Protein AF-A0A956P8Y6-F1 (afdb_monomer)

Structure (mmCIF, N/CA/C/O backbone):
data_AF-A0A956P8Y6-F1
#
_entry.id   AF-A0A956P8Y6-F1
#
loop_
_atom_site.group_PDB
_atom_site.id
_atom_site.type_symbol
_atom_site.label_atom_id
_atom_site.label_alt_id
_atom_site.label_comp_id
_atom_site.label_asym_id
_atom_site.label_entity_id
_atom_site.label_seq_id
_atom_site.pdbx_PDB_ins_code
_atom_site.Cartn_x
_atom_site.Cartn_y
_atom_site.Cartn_z
_atom_site.occupancy
_atom_site.B_iso_or_equiv
_atom_site.auth_seq_id
_atom_site.auth_comp_id
_atom_site.auth_asym_id
_atom_site.auth_atom_id
_atom_site.pdbx_PDB_model_num
ATOM 1 N N . MET A 1 1 ? 4.633 29.411 35.650 1.00 46.84 1 MET A N 1
ATOM 2 C CA . MET A 1 1 ? 3.320 29.378 34.974 1.00 46.84 1 MET A CA 1
ATOM 3 C C . MET A 1 1 ? 2.932 27.915 34.841 1.00 46.84 1 MET A C 1
ATOM 5 O O . MET A 1 1 ? 3.708 27.203 34.216 1.00 46.84 1 MET A O 1
ATOM 9 N N . PRO A 1 2 ? 1.852 27.423 35.469 1.00 54.03 2 PRO A N 1
ATOM 10 C CA . PRO A 1 2 ? 1.404 26.064 35.208 1.00 54.03 2 PRO A CA 1
ATOM 11 C C . PRO A 1 2 ? 0.808 26.041 33.798 1.00 54.03 2 PRO A C 1
ATOM 13 O O . PRO A 1 2 ? -0.122 26.786 33.503 1.00 54.03 2 PRO A O 1
ATOM 16 N N . THR A 1 3 ? 1.390 25.246 32.908 1.00 55.06 3 THR A N 1
ATOM 17 C CA . THR A 1 3 ? 0.794 24.896 31.620 1.00 55.06 3 THR A CA 1
ATOM 18 C C . THR A 1 3 ? -0.505 24.155 31.912 1.00 55.06 3 THR A C 1
ATOM 20 O O . 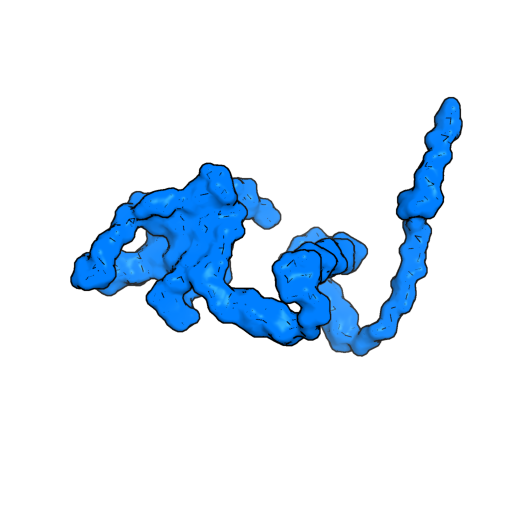THR A 1 3 ? -0.492 23.001 32.329 1.00 55.06 3 THR A O 1
ATOM 23 N N . THR A 1 4 ? -1.636 24.844 31.783 1.00 62.38 4 THR A N 1
ATOM 24 C CA . THR A 1 4 ? -2.949 24.204 31.795 1.00 62.38 4 THR A CA 1
ATOM 25 C C . THR A 1 4 ? -3.037 23.374 30.522 1.00 62.38 4 THR A C 1
ATOM 27 O O . THR A 1 4 ? -3.181 23.931 29.439 1.00 62.38 4 THR A O 1
ATOM 30 N N . THR A 1 5 ? -2.847 22.061 30.643 1.00 72.56 5 THR A N 1
ATOM 31 C CA . THR A 1 5 ? -3.073 21.111 29.550 1.00 72.56 5 THR A CA 1
ATOM 32 C C . THR A 1 5 ? -4.503 21.290 29.047 1.00 72.56 5 THR A C 1
ATOM 34 O O . THR A 1 5 ? -5.421 21.371 29.870 1.00 72.56 5 THR A O 1
ATOM 37 N N . ASP A 1 6 ? -4.686 21.413 27.730 1.00 84.25 6 ASP A N 1
ATOM 38 C CA . ASP A 1 6 ? -6.012 21.533 27.125 1.00 84.25 6 ASP A CA 1
ATOM 39 C C . ASP A 1 6 ? -6.873 20.353 27.617 1.00 84.25 6 ASP A C 1
ATOM 41 O O . ASP A 1 6 ? -6.402 19.212 27.592 1.00 84.25 6 ASP A O 1
ATOM 45 N N . PRO A 1 7 ? -8.109 20.568 28.102 1.00 82.00 7 PRO A N 1
ATOM 46 C CA . PRO A 1 7 ? -9.014 19.475 28.451 1.00 82.00 7 PRO A CA 1
ATOM 47 C C . PRO A 1 7 ? -9.176 18.418 27.345 1.00 82.00 7 PRO A C 1
ATOM 49 O O . PRO A 1 7 ? -9.475 17.265 27.648 1.00 82.0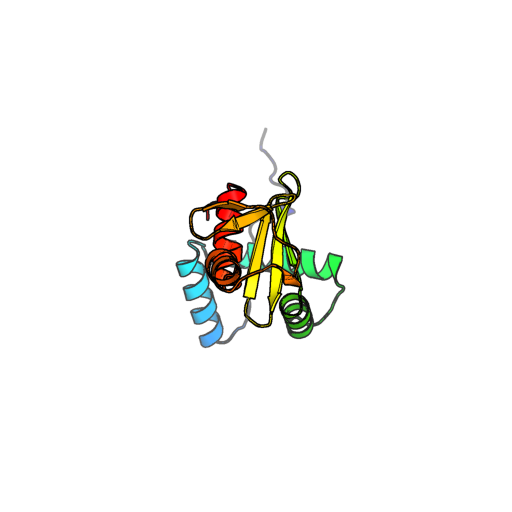0 7 PRO A O 1
ATOM 52 N N . LEU A 1 8 ? -8.961 18.787 26.078 1.00 83.94 8 LEU A N 1
ATOM 53 C CA . LEU A 1 8 ? -8.978 17.873 24.933 1.00 83.94 8 LEU A CA 1
ATOM 54 C C . LEU A 1 8 ? -7.717 17.003 24.806 1.00 83.94 8 LEU A C 1
ATOM 56 O O . LEU A 1 8 ? -7.776 15.959 24.160 1.00 83.94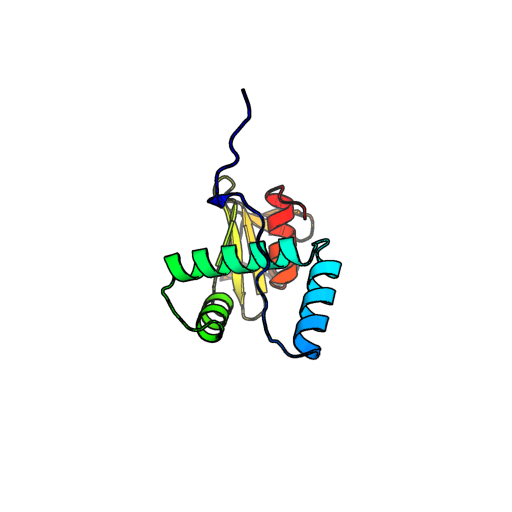 8 LEU A O 1
ATOM 60 N N . ASP A 1 9 ? -6.618 17.378 25.459 1.00 85.19 9 ASP A N 1
ATOM 61 C CA . ASP A 1 9 ? -5.379 16.593 25.531 1.00 85.19 9 ASP A CA 1
ATOM 62 C C . ASP A 1 9 ? -5.400 15.576 26.689 1.00 85.19 9 ASP A C 1
ATOM 64 O O . ASP A 1 9 ? -4.435 14.839 26.918 1.00 85.19 9 ASP A O 1
ATOM 68 N N . GLN A 1 10 ? -6.497 15.514 27.451 1.00 88.25 10 GLN A N 1
ATOM 69 C CA . GLN A 1 10 ? -6.647 14.541 28.523 1.00 88.25 10 GLN A CA 1
ATOM 70 C C . GLN A 1 10 ? -6.803 13.122 27.957 1.00 88.25 10 GLN A C 1
ATOM 72 O O . GLN A 1 10 ? -7.732 12.818 27.209 1.00 88.25 10 GLN A O 1
ATOM 77 N N . LEU A 1 11 ? -5.938 12.205 28.399 1.00 82.12 11 LEU A N 1
ATOM 78 C CA . LEU A 1 11 ? -6.082 10.781 28.104 1.00 82.12 11 LEU A CA 1
ATOM 79 C C . LEU A 1 11 ? -7.337 10.214 28.782 1.00 82.12 11 LEU A C 1
ATOM 81 O O . LEU A 1 11 ? -7.474 10.257 30.007 1.00 82.12 11 LEU A O 1
ATOM 85 N N . VAL A 1 12 ? -8.227 9.634 27.979 1.00 87.38 12 VAL A N 1
ATOM 86 C CA . VAL A 1 12 ? -9.455 8.972 28.435 1.00 87.38 12 VAL A CA 1
ATOM 87 C C . VAL A 1 12 ? -9.533 7.548 27.893 1.00 87.38 12 VAL A C 1
ATOM 89 O O . VAL A 1 12 ? -9.074 7.255 26.790 1.00 87.38 12 VAL A O 1
ATOM 92 N N . ASN A 1 13 ? -10.142 6.650 28.666 1.00 85.88 13 ASN A N 1
ATOM 93 C CA . ASN A 1 13 ? -10.353 5.267 28.249 1.00 85.88 13 ASN A CA 1
ATOM 94 C C . ASN A 1 13 ? -11.676 5.125 27.491 1.00 85.88 13 ASN A C 1
ATOM 96 O O . ASN A 1 13 ? -12.727 5.536 27.984 1.00 85.88 13 ASN A O 1
ATOM 100 N N . VAL A 1 14 ? -11.634 4.454 26.340 1.00 84.44 14 VAL A N 1
ATOM 101 C CA . VAL A 1 14 ? -12.824 4.054 25.579 1.00 84.44 14 VAL A CA 1
ATOM 102 C C . VAL A 1 14 ? -12.933 2.531 25.597 1.00 84.44 14 VAL A C 1
ATOM 104 O O . VAL A 1 14 ? -11.973 1.828 25.287 1.00 84.44 14 VAL A O 1
ATOM 107 N N . ASN A 1 15 ? -14.103 2.009 25.971 1.00 86.81 15 ASN A N 1
ATOM 108 C CA . ASN A 1 15 ? -14.344 0.569 26.071 1.00 86.81 15 ASN A CA 1
ATOM 109 C C . ASN A 1 15 ? -15.106 0.058 24.844 1.00 86.81 15 ASN A C 1
ATOM 111 O O . ASN A 1 15 ? -16.234 0.480 24.591 1.00 86.81 15 ASN A O 1
ATOM 115 N N . PHE A 1 16 ? -14.524 -0.906 24.132 1.00 86.50 16 PHE A N 1
ATOM 116 C CA . PHE A 1 16 ? -15.145 -1.567 22.983 1.00 86.50 16 PHE A CA 1
ATOM 117 C C . PHE A 1 16 ? -15.447 -3.033 23.286 1.00 86.50 16 PHE A C 1
ATOM 119 O O . PHE A 1 16 ? -14.714 -3.698 24.019 1.00 86.50 16 PHE A O 1
ATOM 126 N N . LYS A 1 17 ? -16.514 -3.557 22.678 1.00 92.44 17 LYS A N 1
ATOM 127 C CA . LYS A 1 17 ? -16.789 -4.996 22.632 1.00 92.44 17 LYS A CA 1
ATOM 128 C C . LYS A 1 17 ? -16.375 -5.530 21.267 1.00 92.44 17 LYS A C 1
ATOM 130 O O . LYS A 1 17 ? -16.738 -4.959 20.247 1.00 92.44 17 LYS A O 1
ATOM 135 N N . MET A 1 18 ? -15.641 -6.630 21.264 1.00 93.38 18 MET A N 1
ATOM 136 C CA . MET A 1 18 ? -15.242 -7.364 20.064 1.00 93.38 18 MET A CA 1
ATOM 137 C C . MET A 1 18 ? -15.098 -8.839 20.417 1.00 93.38 18 MET A C 1
ATOM 139 O O . MET A 1 18 ? -15.061 -9.196 21.600 1.00 93.38 18 MET A O 1
ATOM 143 N N . THR A 1 19 ? -15.017 -9.704 19.411 1.00 96.56 19 THR A N 1
ATOM 144 C CA . THR A 1 19 ? -14.760 -11.117 19.679 1.00 96.56 19 THR A CA 1
ATOM 145 C C . THR A 1 19 ? -13.314 -11.319 20.138 1.00 96.56 19 THR A C 1
ATOM 147 O O . THR A 1 19 ? -12.409 -10.552 19.800 1.00 96.56 19 THR A O 1
ATOM 150 N N . GLU A 1 20 ? -13.064 -12.394 20.887 1.00 96.75 20 GLU A N 1
ATOM 151 C CA . GLU A 1 20 ? -11.695 -12.768 21.266 1.00 96.75 20 GLU A CA 1
ATOM 152 C C . GLU A 1 20 ? -10.827 -13.083 20.036 1.00 96.75 20 GLU A C 1
ATOM 154 O O . GLU A 1 20 ? -9.614 -12.864 20.058 1.00 96.75 20 GLU A O 1
ATOM 159 N N . ARG A 1 21 ? -11.449 -13.553 18.946 1.00 97.06 21 ARG A N 1
ATOM 160 C CA . ARG A 1 21 ? -10.775 -13.785 17.666 1.00 97.06 21 ARG A CA 1
ATOM 161 C C . ARG A 1 21 ? -10.259 -12.471 17.082 1.00 97.06 21 ARG A C 1
ATOM 163 O O . ARG A 1 21 ? -9.071 -12.391 16.779 1.00 97.06 21 ARG A O 1
ATOM 170 N N . ASP A 1 22 ? -11.107 -11.450 17.001 1.00 94.88 22 ASP A N 1
ATOM 171 C CA . ASP A 1 22 ? -10.736 -10.145 16.436 1.00 94.88 22 ASP A CA 1
ATOM 172 C C . ASP A 1 22 ? -9.663 -9.466 17.284 1.00 94.88 22 ASP A C 1
ATOM 174 O O . ASP A 1 22 ? -8.667 -8.969 16.759 1.00 94.88 22 ASP A O 1
ATOM 178 N N . ARG A 1 23 ? -9.797 -9.537 18.615 1.00 94.94 23 ARG A N 1
ATOM 179 C CA . ARG A 1 23 ? -8.792 -9.006 19.542 1.00 94.94 23 ARG A CA 1
ATOM 180 C C . ARG A 1 23 ? -7.418 -9.639 19.316 1.00 94.94 23 ARG A C 1
ATOM 182 O O . ARG A 1 23 ? -6.407 -8.939 19.339 1.00 94.94 23 ARG A O 1
ATOM 189 N N . ARG A 1 24 ? -7.355 -10.963 19.128 1.00 96.56 24 ARG A N 1
ATOM 190 C CA . ARG A 1 24 ? -6.092 -11.671 18.857 1.00 96.56 24 ARG A CA 1
ATOM 191 C C . ARG A 1 24 ? -5.530 -11.318 17.487 1.00 96.56 24 ARG A C 1
ATOM 193 O O . ARG A 1 24 ? -4.335 -11.055 17.402 1.00 96.56 24 ARG A O 1
ATOM 200 N N . ALA A 1 25 ? -6.372 -11.278 16.457 1.00 96.00 25 ALA A N 1
ATOM 201 C CA . ALA A 1 25 ? -5.958 -10.897 15.111 1.00 96.00 25 ALA A CA 1
ATOM 202 C C . ALA A 1 25 ? -5.347 -9.486 15.099 1.00 96.00 25 ALA A C 1
ATOM 204 O O . ALA A 1 25 ? -4.237 -9.303 14.606 1.00 96.00 25 ALA A O 1
ATOM 205 N N . PHE A 1 26 ? -6.009 -8.521 15.743 1.00 94.56 26 PHE A N 1
ATOM 206 C CA . PHE A 1 26 ? -5.511 -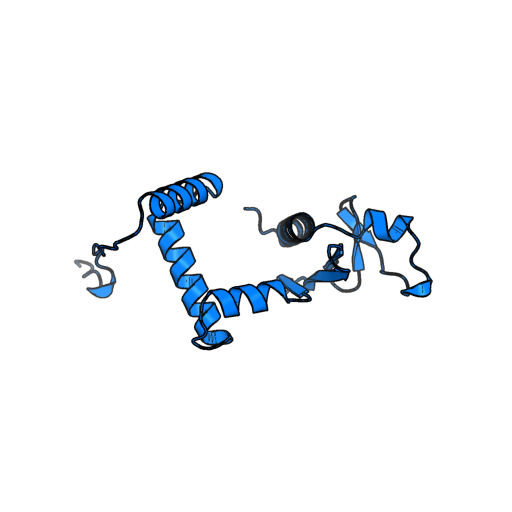7.152 15.863 1.00 94.56 26 PHE A CA 1
ATOM 207 C C . PHE A 1 26 ? -4.175 -7.074 16.615 1.00 94.56 26 PHE A C 1
ATOM 209 O O . PHE A 1 26 ? -3.254 -6.388 16.177 1.00 94.56 26 PHE A O 1
ATOM 216 N N . LYS A 1 27 ? -4.030 -7.826 17.715 1.00 95.38 27 LYS A N 1
ATOM 217 C CA . LYS A 1 27 ? -2.768 -7.908 18.469 1.00 95.38 27 LYS A CA 1
ATOM 218 C C . LYS A 1 27 ? -1.613 -8.434 17.624 1.00 95.38 27 LYS A C 1
ATOM 220 O O . LYS A 1 27 ? -0.547 -7.827 17.627 1.00 95.38 27 LYS A O 1
ATOM 225 N N . VAL A 1 28 ? -1.829 -9.545 16.918 1.00 97.25 28 VAL A N 1
ATOM 226 C CA . VAL A 1 28 ? -0.813 -10.146 16.041 1.00 97.25 28 VAL A CA 1
ATOM 227 C C . VAL A 1 28 ? -0.400 -9.158 14.956 1.00 97.25 28 VAL A C 1
ATOM 229 O O . VAL A 1 28 ? 0.794 -8.952 14.758 1.00 97.25 28 VAL A O 1
ATOM 232 N N . TRP A 1 29 ? -1.371 -8.499 14.318 1.00 94.75 29 TRP A N 1
ATOM 233 C CA . TRP A 1 29 ? -1.102 -7.489 13.299 1.00 94.75 29 TRP A CA 1
ATOM 234 C C . TRP A 1 29 ? -0.264 -6.326 13.849 1.00 94.75 29 TRP A C 1
ATOM 236 O O . TRP A 1 29 ? 0.748 -5.980 13.249 1.00 94.75 29 TRP A O 1
ATOM 246 N N . CYS A 1 30 ? -0.603 -5.777 15.021 1.00 95.56 30 CYS A N 1
ATOM 247 C CA . CYS A 1 30 ? 0.194 -4.708 15.635 1.00 95.56 30 CYS A CA 1
ATOM 248 C C . CYS A 1 30 ? 1.642 -5.160 15.886 1.00 95.56 30 CYS A C 1
ATOM 250 O O . CYS A 1 30 ? 2.575 -4.455 15.520 1.00 95.56 30 CYS A O 1
ATOM 252 N N . THR A 1 31 ? 1.845 -6.370 16.427 1.00 95.50 31 THR A N 1
ATOM 253 C CA . THR A 1 31 ? 3.191 -6.923 16.660 1.00 95.50 31 THR A CA 1
ATOM 254 C C . THR A 1 31 ? 3.988 -7.088 15.367 1.00 95.50 31 THR A C 1
ATOM 256 O O . THR A 1 31 ? 5.163 -6.740 15.334 1.00 95.50 31 THR A O 1
ATOM 259 N N . GLN A 1 32 ? 3.361 -7.588 14.300 1.00 92.69 32 GLN A N 1
ATOM 260 C CA . GLN A 1 32 ? 4.015 -7.769 12.998 1.00 92.69 32 GLN A CA 1
ATOM 261 C C . GLN A 1 32 ? 4.458 -6.448 12.359 1.00 92.69 32 GLN A C 1
ATOM 263 O O . GLN A 1 32 ? 5.402 -6.454 11.578 1.00 92.69 32 GLN A O 1
ATOM 268 N N . ASN A 1 33 ? 3.799 -5.340 12.706 1.00 87.50 33 ASN A N 1
ATOM 269 C CA . ASN A 1 33 ? 4.092 -4.005 12.186 1.00 87.50 33 AS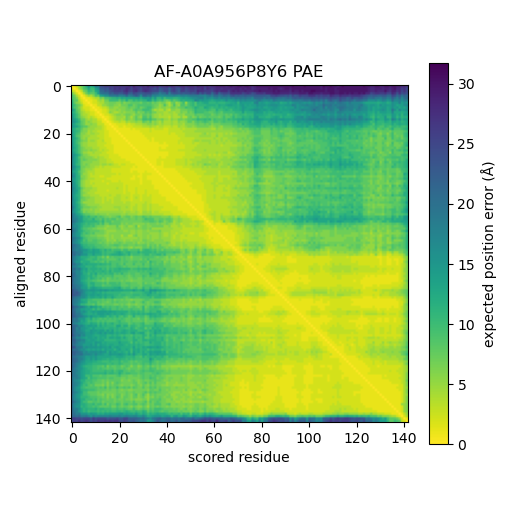N A CA 1
ATOM 270 C C . ASN A 1 33 ? 4.855 -3.123 13.195 1.00 87.50 33 ASN A C 1
ATOM 272 O O . ASN A 1 33 ? 4.970 -1.923 12.981 1.00 87.50 33 ASN A O 1
ATOM 276 N N . GLY A 1 34 ? 5.344 -3.680 14.313 1.00 92.62 34 GLY A N 1
ATOM 277 C CA . GLY A 1 34 ? 6.094 -2.916 15.320 1.00 92.62 34 GLY A CA 1
ATOM 278 C C . GLY A 1 34 ? 5.270 -1.867 16.082 1.00 92.62 34 GLY A C 1
ATOM 279 O O . GLY A 1 34 ? 5.846 -0.958 16.669 1.00 92.62 34 GLY A O 1
ATOM 280 N N . LEU A 1 35 ? 3.939 -1.987 16.090 1.00 94.00 35 LEU A N 1
ATOM 281 C CA . LEU A 1 35 ? 3.017 -1.024 16.694 1.00 94.00 35 LEU A CA 1
ATOM 282 C C . LEU A 1 35 ? 2.535 -1.483 18.075 1.00 94.00 35 LEU A C 1
ATOM 284 O O . LEU A 1 35 ? 2.272 -2.667 18.317 1.00 94.00 35 LEU A O 1
ATOM 288 N N . THR A 1 36 ? 2.292 -0.527 18.967 1.00 95.38 36 THR A N 1
ATOM 289 C CA . THR A 1 36 ? 1.415 -0.738 20.123 1.00 95.38 36 THR A CA 1
ATOM 290 C C . THR A 1 36 ? -0.054 -0.811 19.687 1.00 95.38 36 THR A 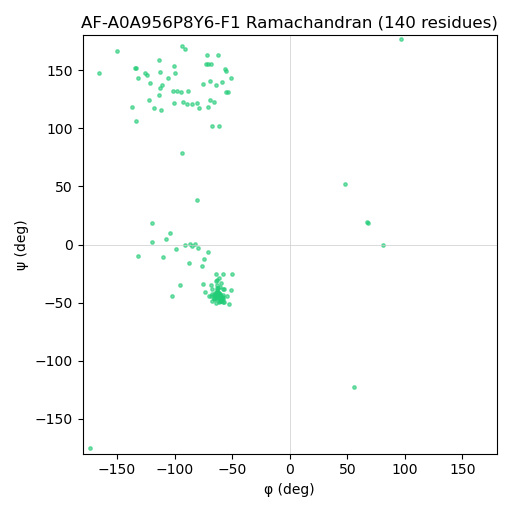C 1
ATOM 292 O O . THR A 1 36 ? -0.439 -0.375 18.602 1.00 95.38 36 THR A O 1
ATOM 295 N N . LEU A 1 37 ? -0.925 -1.334 20.559 1.00 92.50 37 LEU A N 1
ATOM 296 C CA . LEU A 1 37 ? -2.368 -1.399 20.275 1.00 92.50 37 LEU A CA 1
ATOM 297 C C . LEU A 1 37 ? -2.998 -0.012 20.122 1.00 92.50 37 LEU A C 1
ATOM 299 O O . LEU A 1 37 ? -3.913 0.156 19.320 1.00 92.50 37 LEU A O 1
ATOM 303 N N . THR A 1 38 ? -2.513 0.966 20.887 1.00 91.62 38 THR A N 1
ATOM 304 C CA . THR A 1 38 ? -2.991 2.350 20.828 1.00 91.62 38 THR A CA 1
ATOM 305 C C . THR A 1 38 ? -2.574 3.017 19.523 1.00 91.62 38 THR A C 1
ATOM 307 O O . THR A 1 38 ? -3.410 3.639 18.875 1.00 91.62 38 THR A O 1
ATOM 310 N N . GLU A 1 39 ? -1.321 2.845 19.094 1.00 93.56 39 GLU A N 1
ATOM 311 C CA . GLU A 1 39 ? -0.850 3.356 17.800 1.00 93.56 39 GLU A CA 1
ATOM 312 C C . GLU A 1 39 ? -1.623 2.720 16.647 1.00 93.56 39 GLU A C 1
ATOM 314 O O . GLU A 1 39 ? -2.185 3.441 15.828 1.00 93.56 39 GLU A O 1
ATOM 319 N N . GLY A 1 40 ? -1.758 1.388 16.634 1.00 93.44 40 GLY A N 1
ATOM 320 C CA . GLY A 1 40 ? -2.544 0.692 15.614 1.00 93.44 40 GLY A CA 1
ATOM 321 C C . GLY A 1 40 ? -3.995 1.177 15.554 1.00 93.44 40 GLY A C 1
ATOM 322 O O . GLY A 1 40 ? -4.554 1.344 14.470 1.00 93.44 40 GLY A O 1
ATOM 323 N N . PHE A 1 41 ? -4.601 1.466 16.710 1.00 92.31 41 PHE A N 1
ATOM 324 C CA . PHE A 1 41 ? -5.953 2.011 16.776 1.00 92.31 41 PHE A CA 1
ATOM 325 C C . PHE A 1 41 ? -6.027 3.439 16.217 1.00 92.31 41 PHE A C 1
ATOM 327 O O . PHE A 1 41 ? -6.884 3.721 15.380 1.00 92.31 41 PHE A O 1
ATOM 334 N N . HIS A 1 42 ? -5.124 4.331 16.631 1.00 91.50 42 HIS A N 1
ATOM 335 C CA . HIS A 1 42 ? -5.077 5.705 16.126 1.00 91.50 42 HIS A CA 1
ATOM 336 C C . HIS A 1 42 ? -4.830 5.755 14.616 1.00 91.50 42 HIS A C 1
ATOM 338 O O . HIS A 1 42 ? -5.555 6.461 13.914 1.00 91.50 42 HIS A O 1
ATOM 344 N N . SER A 1 43 ? -3.886 4.961 14.105 1.00 90.62 43 SER A N 1
ATOM 345 C CA . SER A 1 43 ? -3.625 4.841 12.668 1.00 90.62 43 SER A CA 1
ATOM 346 C C . SER A 1 43 ? -4.853 4.337 11.909 1.00 90.62 43 SER A C 1
ATOM 348 O O . SER A 1 43 ? -5.202 4.891 10.868 1.00 90.62 43 SER A O 1
ATOM 350 N N . GLY A 1 44 ? -5.567 3.343 12.451 1.00 90.38 44 GLY A N 1
ATOM 351 C CA . GLY A 1 44 ? -6.810 2.844 11.860 1.00 90.38 44 GLY A CA 1
ATOM 352 C C . GLY A 1 44 ? -7.915 3.904 11.795 1.00 90.38 44 GLY A C 1
ATOM 353 O O . GLY A 1 44 ? -8.557 4.068 10.757 1.00 90.38 44 GLY A O 1
ATOM 354 N N . ILE A 1 45 ? -8.123 4.667 12.873 1.00 90.75 45 ILE A N 1
ATOM 355 C CA . ILE A 1 45 ? -9.120 5.749 12.902 1.00 90.75 45 ILE A CA 1
ATOM 356 C C . ILE A 1 45 ? -8.746 6.883 11.944 1.00 90.75 45 ILE A C 1
ATOM 358 O O . ILE A 1 45 ? -9.622 7.377 11.231 1.00 90.75 45 ILE A O 1
ATOM 362 N N . ALA A 1 46 ? -7.476 7.291 11.906 1.00 90.75 46 ALA A N 1
ATOM 363 C CA . ALA A 1 46 ? -6.998 8.319 10.985 1.00 90.75 46 ALA A CA 1
ATOM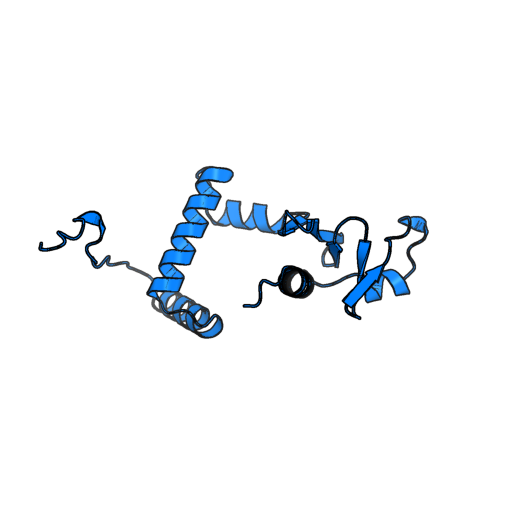 364 C C . ALA A 1 46 ? -7.270 7.918 9.526 1.00 90.75 46 ALA A C 1
ATOM 366 O O . ALA A 1 46 ? -7.923 8.667 8.798 1.00 90.75 46 ALA A O 1
ATOM 367 N N . LEU A 1 47 ? -6.900 6.688 9.151 1.00 88.25 47 LEU A N 1
ATOM 368 C CA . LEU A 1 47 ? -7.156 6.136 7.821 1.00 88.25 47 LEU A CA 1
ATOM 369 C C . LEU A 1 47 ? -8.652 6.140 7.472 1.00 88.25 47 LEU A C 1
ATOM 371 O O . LEU A 1 47 ? -9.044 6.624 6.411 1.00 88.25 47 LEU A O 1
ATOM 375 N N . LEU A 1 48 ? -9.508 5.635 8.367 1.00 86.62 48 LEU A N 1
ATOM 376 C CA . LEU A 1 48 ? -10.954 5.588 8.132 1.00 86.62 48 LEU A CA 1
ATOM 377 C C . LEU A 1 48 ? -11.565 6.985 7.968 1.00 86.62 48 LEU A C 1
ATOM 379 O O . LEU A 1 48 ? -12.466 7.166 7.147 1.00 86.62 48 LEU A O 1
ATOM 383 N N . ARG A 1 49 ? -11.090 7.977 8.731 1.00 89.06 49 ARG A N 1
ATOM 384 C CA . ARG A 1 49 ? -11.549 9.368 8.612 1.00 89.06 49 ARG A CA 1
ATOM 385 C C . ARG A 1 49 ? -11.170 9.971 7.266 1.00 89.06 49 ARG A C 1
ATOM 387 O O . ARG A 1 49 ? -12.026 10.578 6.627 1.00 89.06 49 ARG A O 1
ATOM 394 N N . GLU A 1 50 ? -9.926 9.796 6.835 1.00 89.50 50 GLU A N 1
ATOM 395 C CA . GLU A 1 50 ? -9.449 10.323 5.554 1.00 89.50 50 GLU A CA 1
ATOM 396 C C . GLU A 1 50 ? -10.152 9.668 4.365 1.00 89.50 50 GLU A C 1
ATOM 398 O O . GLU A 1 50 ? -10.634 10.369 3.471 1.00 89.50 50 GLU A O 1
ATOM 403 N N . LEU A 1 51 ? -10.293 8.337 4.383 1.00 87.19 51 LEU A N 1
ATOM 404 C CA . LEU A 1 51 ? -11.026 7.608 3.349 1.00 87.19 51 LEU A CA 1
ATOM 405 C C . LEU A 1 51 ? -12.473 8.091 3.258 1.00 87.19 51 LEU A C 1
ATOM 407 O O . LEU A 1 51 ? -12.936 8.413 2.167 1.00 87.19 51 LEU A O 1
ATOM 411 N N . ARG A 1 52 ? -13.168 8.230 4.393 1.00 87.19 52 ARG A N 1
ATOM 412 C CA . ARG A 1 52 ? -14.549 8.737 4.414 1.00 87.19 52 ARG A CA 1
ATOM 413 C C . ARG A 1 52 ? -14.668 10.170 3.916 1.00 87.19 52 ARG A C 1
ATOM 415 O O . ARG A 1 52 ? -15.616 10.488 3.206 1.00 87.19 52 ARG A O 1
ATOM 422 N N . ALA A 1 53 ? -13.718 11.036 4.265 1.00 89.81 53 ALA A N 1
ATOM 423 C CA . ALA A 1 53 ? -13.710 12.414 3.785 1.00 89.81 53 ALA A CA 1
ATOM 424 C C . ALA A 1 53 ? -13.545 12.495 2.259 1.00 89.81 53 ALA A C 1
ATOM 426 O O . ALA A 1 53 ? -14.047 13.430 1.638 1.00 89.81 53 ALA A O 1
ATOM 427 N N . ARG A 1 54 ? -12.846 11.527 1.654 1.00 87.12 54 ARG A N 1
ATOM 428 C CA . ARG A 1 54 ? -12.523 11.536 0.224 1.00 87.12 54 ARG A CA 1
ATOM 429 C C . ARG A 1 54 ? -13.494 10.741 -0.645 1.00 87.12 54 ARG A C 1
ATOM 431 O O . ARG A 1 54 ? -13.725 11.133 -1.783 1.00 87.12 54 ARG A O 1
ATOM 438 N N . LEU A 1 55 ? -14.026 9.640 -0.123 1.00 85.44 55 LEU A N 1
ATOM 439 C CA . LEU A 1 55 ? -14.851 8.677 -0.859 1.00 85.44 55 LEU A CA 1
ATOM 440 C C . LEU A 1 55 ? -16.323 8.688 -0.425 1.00 85.44 55 LEU A C 1
ATOM 442 O O . LEU A 1 55 ? -17.156 8.108 -1.109 1.00 85.44 55 LEU A O 1
ATOM 446 N N . GLY A 1 56 ? -16.653 9.367 0.676 1.00 86.50 56 GLY A N 1
ATOM 447 C CA . GLY A 1 56 ? -17.997 9.390 1.248 1.00 86.50 56 GLY A CA 1
ATOM 448 C C . GLY A 1 56 ? -18.189 8.377 2.386 1.00 86.50 56 GLY A C 1
ATOM 449 O O . GLY A 1 56 ? -17.277 7.623 2.734 1.00 86.50 56 GLY A O 1
ATOM 450 N N . PRO A 1 57 ? -19.370 8.370 3.029 1.00 87.19 57 PRO A N 1
ATOM 451 C CA . PRO A 1 57 ? -19.656 7.566 4.218 1.00 87.19 57 PRO A CA 1
ATOM 452 C C . PRO A 1 57 ? -19.989 6.096 3.895 1.00 87.19 57 PRO A C 1
ATOM 454 O O . PRO A 1 57 ? -20.853 5.510 4.547 1.00 87.19 57 PRO A O 1
ATOM 457 N N . GLU A 1 58 ? -19.310 5.504 2.913 1.00 87.50 58 GLU A N 1
ATOM 458 C CA . GLU A 1 58 ? -19.582 4.141 2.458 1.00 87.50 58 GLU A CA 1
ATOM 459 C C . GLU A 1 58 ? -19.215 3.075 3.514 1.00 87.50 58 GLU A C 1
ATOM 461 O O . GLU A 1 58 ? -18.359 3.303 4.389 1.00 87.50 58 GLU A O 1
ATOM 466 N N . PRO A 1 59 ? -19.859 1.894 3.457 1.00 87.12 59 PRO A N 1
ATOM 467 C CA . PRO A 1 59 ? -19.449 0.714 4.207 1.00 87.12 59 PRO A CA 1
ATOM 468 C C . PRO A 1 59 ? -17.986 0.324 3.943 1.00 87.12 59 PRO A C 1
ATOM 470 O O . PRO A 1 59 ? -17.436 0.555 2.866 1.00 87.12 59 PRO A O 1
ATOM 473 N N . ALA A 1 60 ? -17.330 -0.270 4.944 1.00 83.19 60 ALA A N 1
ATOM 474 C CA . ALA A 1 60 ? -15.905 -0.594 4.854 1.00 83.19 60 ALA A CA 1
ATOM 475 C C . ALA A 1 60 ? -15.595 -1.616 3.747 1.00 83.19 60 ALA A C 1
ATOM 477 O O . ALA A 1 60 ? -14.576 -1.489 3.082 1.00 83.19 60 ALA A O 1
ATOM 478 N N . ASP A 1 61 ? -16.465 -2.598 3.531 1.00 86.06 61 ASP A N 1
ATOM 479 C CA . ASP A 1 61 ? -16.373 -3.583 2.451 1.00 86.06 61 ASP A CA 1
ATOM 480 C C . ASP A 1 61 ? -16.417 -2.930 1.064 1.00 86.06 61 ASP A C 1
ATOM 482 O O . ASP A 1 61 ? -15.566 -3.237 0.233 1.00 86.06 61 ASP A O 1
ATOM 486 N N . VAL A 1 62 ? -17.307 -1.957 0.854 1.00 87.00 62 VAL A N 1
ATOM 487 C CA . VAL A 1 62 ? -17.375 -1.178 -0.396 1.00 87.00 62 VAL A CA 1
ATOM 488 C C . VAL A 1 62 ? -16.091 -0.373 -0.616 1.00 87.00 62 VAL A C 1
ATOM 490 O O . VAL A 1 62 ? -15.531 -0.365 -1.712 1.00 87.00 62 VAL A O 1
ATOM 493 N N . LEU A 1 63 ? -15.576 0.280 0.432 1.00 84.50 63 LEU A N 1
ATOM 494 C CA . LEU A 1 63 ? -14.309 1.018 0.350 1.00 84.50 63 LEU A CA 1
ATOM 495 C C . LEU A 1 63 ? -13.130 0.089 0.031 1.00 84.50 63 LEU A C 1
ATOM 497 O O . LEU A 1 63 ? -12.260 0.447 -0.762 1.00 84.50 63 LEU A O 1
ATOM 501 N N . LEU A 1 64 ? -13.098 -1.100 0.632 1.00 83.75 64 LEU A N 1
ATOM 502 C CA . LEU A 1 64 ? -12.065 -2.101 0.375 1.00 83.75 64 LEU A CA 1
ATOM 503 C C . LEU A 1 64 ? -12.153 -2.656 -1.051 1.00 83.75 64 LEU A C 1
ATOM 505 O O . LEU A 1 64 ? -11.113 -2.846 -1.678 1.00 83.75 64 LEU A O 1
ATOM 509 N N . GLU A 1 65 ? -13.358 -2.862 -1.585 1.00 87.12 65 GLU A N 1
ATOM 510 C CA . GLU A 1 65 ? -13.562 -3.264 -2.980 1.00 87.12 65 GLU A CA 1
ATOM 511 C C . GLU A 1 65 ? -13.067 -2.184 -3.949 1.00 87.12 65 GLU A C 1
ATOM 513 O O . GLU A 1 65 ? -12.302 -2.487 -4.864 1.00 87.12 65 GLU A O 1
ATOM 518 N N . LEU A 1 66 ? -13.404 -0.914 -3.700 1.00 83.62 66 LEU A N 1
ATOM 519 C CA . LEU A 1 66 ? -12.919 0.217 -4.494 1.00 83.62 66 LEU A CA 1
ATOM 520 C C . LEU A 1 66 ? -11.383 0.292 -4.494 1.00 83.62 66 LEU A C 1
ATOM 522 O O . LEU A 1 66 ? -10.767 0.471 -5.544 1.00 83.62 66 LEU A O 1
ATOM 526 N N . ILE A 1 67 ? -10.757 0.141 -3.322 1.00 82.00 67 ILE A N 1
ATOM 527 C CA . ILE A 1 67 ? -9.294 0.113 -3.194 1.00 82.00 67 ILE A CA 1
ATOM 528 C C . ILE A 1 67 ? -8.713 -1.088 -3.955 1.00 82.00 67 ILE A C 1
ATOM 530 O O . ILE A 1 67 ? -7.705 -0.946 -4.646 1.00 82.00 67 ILE A O 1
ATOM 534 N N . GLY A 1 68 ? -9.354 -2.256 -3.875 1.00 82.50 68 GLY A N 1
ATOM 535 C CA . GLY A 1 68 ? -8.955 -3.456 -4.615 1.00 82.50 68 GLY A CA 1
ATOM 536 C C . GLY A 1 68 ? -9.074 -3.305 -6.136 1.00 82.50 68 GLY A C 1
ATOM 537 O O . GLY A 1 68 ? -8.260 -3.861 -6.880 1.00 82.50 68 GLY A O 1
ATOM 538 N N . ALA A 1 69 ? -10.041 -2.508 -6.593 1.00 85.31 69 ALA A N 1
ATOM 539 C CA . ALA A 1 69 ? -10.271 -2.177 -7.995 1.00 85.31 69 ALA A CA 1
ATOM 540 C C . ALA A 1 69 ? -9.333 -1.083 -8.533 1.00 85.31 69 ALA A C 1
ATOM 542 O O . ALA A 1 69 ? -9.389 -0.770 -9.720 1.00 85.31 69 ALA A O 1
ATOM 543 N N . ALA A 1 70 ? -8.463 -0.499 -7.703 1.00 86.56 70 ALA A N 1
ATOM 544 C CA . ALA A 1 70 ? -7.544 0.534 -8.157 1.00 86.56 70 ALA A CA 1
ATOM 545 C C . ALA A 1 70 ? -6.628 0.021 -9.285 1.00 86.56 70 ALA A C 1
ATOM 547 O O . ALA A 1 70 ? -6.109 -1.098 -9.232 1.00 86.56 70 ALA A O 1
ATOM 548 N N . ASP A 1 71 ? -6.388 0.874 -10.283 1.00 92.00 71 ASP A N 1
ATOM 549 C CA . ASP A 1 71 ? -5.422 0.638 -11.366 1.00 92.00 71 ASP A CA 1
ATOM 550 C C . ASP A 1 71 ? -4.079 1.335 -11.122 1.00 92.00 71 ASP A C 1
ATOM 552 O O . ASP A 1 71 ? -3.128 1.173 -11.892 1.00 92.00 71 ASP A O 1
ATOM 556 N N . GLY A 1 72 ? -3.971 2.106 -10.039 1.00 93.69 72 GLY A N 1
ATOM 557 C CA . GLY A 1 72 ? -2.742 2.795 -9.694 1.00 93.69 72 GLY A CA 1
ATOM 558 C C . GLY A 1 72 ? -2.708 3.340 -8.272 1.00 93.69 72 GLY A C 1
ATOM 559 O O . GLY A 1 72 ? -3.721 3.782 -7.736 1.00 93.69 72 GLY A O 1
ATOM 560 N N . PHE A 1 73 ? -1.509 3.363 -7.696 1.00 93.75 73 PHE A N 1
ATOM 561 C CA . PHE A 1 73 ? -1.203 3.958 -6.400 1.00 93.75 73 PHE A CA 1
ATOM 562 C C . PHE A 1 73 ? -0.118 5.017 -6.580 1.00 93.75 73 PHE A C 1
ATOM 564 O O . PHE A 1 73 ? 0.955 4.719 -7.103 1.00 93.75 73 PHE A O 1
ATOM 571 N N . LEU A 1 74 ? -0.390 6.249 -6.150 1.00 94.44 74 LEU A N 1
ATOM 572 C CA . LEU A 1 74 ? 0.622 7.300 -6.055 1.00 94.44 74 LEU A CA 1
ATOM 573 C C . LEU A 1 74 ? 1.344 7.155 -4.716 1.00 94.44 74 LEU A C 1
ATOM 575 O O . LEU A 1 74 ? 0.700 7.219 -3.673 1.00 94.44 74 LEU A O 1
ATOM 579 N N . ILE A 1 75 ? 2.657 6.956 -4.762 1.00 95.56 75 ILE A N 1
ATOM 580 C CA . ILE A 1 75 ? 3.484 6.716 -3.574 1.00 95.56 75 ILE A CA 1
ATOM 581 C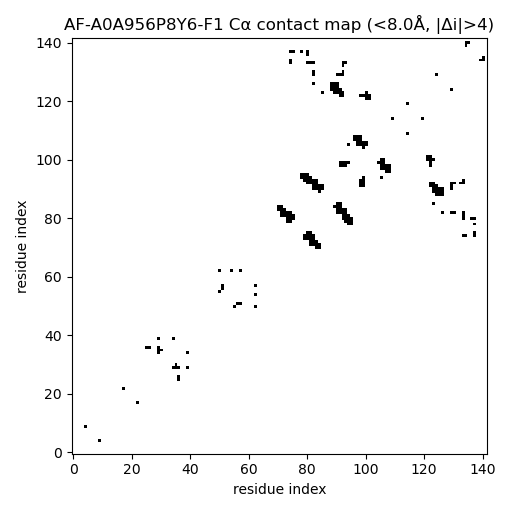 C . ILE A 1 75 ? 4.242 7.980 -3.183 1.00 95.56 75 ILE A C 1
ATOM 583 O O . ILE A 1 75 ? 4.251 8.355 -2.017 1.00 95.56 75 ILE A O 1
ATOM 587 N N . ASP A 1 76 ? 4.818 8.667 -4.168 1.00 95.44 76 ASP A N 1
ATOM 588 C CA . ASP A 1 76 ? 5.521 9.932 -3.977 1.00 95.44 76 ASP A CA 1
ATOM 589 C C . ASP A 1 76 ? 5.113 10.887 -5.097 1.00 95.44 76 ASP A C 1
ATOM 591 O O . ASP A 1 76 ? 5.306 10.604 -6.282 1.00 95.44 76 ASP A O 1
ATOM 595 N N . LYS A 1 77 ? 4.505 12.013 -4.719 1.00 93.69 77 LYS A N 1
ATOM 596 C CA . LYS A 1 77 ? 4.054 13.029 -5.671 1.00 93.69 77 LYS A CA 1
ATOM 597 C C . LYS A 1 77 ? 5.209 13.865 -6.220 1.00 93.69 77 LYS A C 1
ATOM 599 O O . LYS A 1 77 ? 5.137 14.281 -7.371 1.00 93.69 77 LYS A O 1
ATOM 604 N N . GLU A 1 78 ? 6.234 14.131 -5.418 1.00 92.75 78 GLU A N 1
ATOM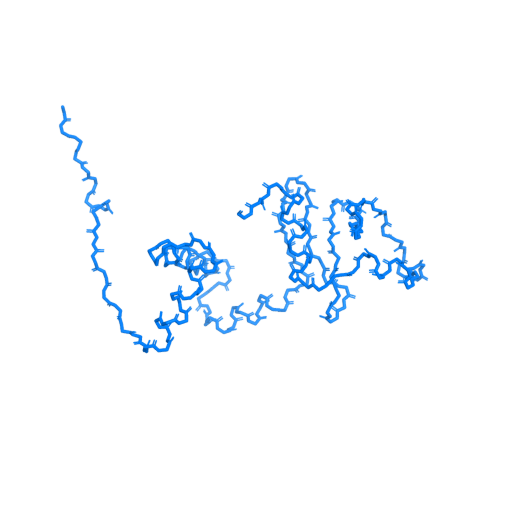 605 C CA . GLU A 1 78 ? 7.362 14.983 -5.802 1.00 92.75 78 GLU A CA 1
ATOM 606 C C . GLU A 1 78 ? 8.281 14.259 -6.784 1.00 92.75 78 GLU A C 1
ATOM 608 O O . GLU A 1 78 ? 8.712 14.837 -7.780 1.00 92.75 78 GLU A O 1
ATOM 613 N N . ARG A 1 79 ? 8.520 12.966 -6.544 1.00 92.19 79 ARG A N 1
ATOM 614 C CA . ARG A 1 79 ? 9.343 12.111 -7.413 1.00 92.19 79 ARG A CA 1
ATOM 615 C C . ARG A 1 79 ? 8.547 11.392 -8.506 1.00 92.19 79 ARG A C 1
ATOM 617 O O . ARG A 1 79 ? 9.137 10.663 -9.301 1.00 92.19 79 ARG A O 1
ATOM 624 N N . ASP A 1 80 ? 7.229 11.596 -8.544 1.00 96.31 80 ASP A N 1
ATOM 625 C CA . ASP A 1 80 ? 6.272 10.915 -9.427 1.00 96.31 80 ASP A CA 1
ATOM 626 C C . ASP A 1 80 ? 6.467 9.388 -9.425 1.00 96.31 80 ASP A C 1
ATOM 628 O O . ASP A 1 80 ? 6.637 8.748 -10.468 1.00 96.31 80 ASP A O 1
ATOM 632 N N . ILE A 1 81 ? 6.482 8.810 -8.219 1.00 97.75 81 ILE A N 1
ATOM 633 C CA . ILE A 1 81 ? 6.591 7.366 -8.015 1.00 97.75 81 ILE A CA 1
ATOM 634 C C . ILE A 1 81 ? 5.192 6.773 -7.916 1.00 97.75 81 ILE A C 1
ATOM 636 O O . ILE A 1 81 ? 4.399 7.142 -7.042 1.00 97.75 81 ILE A O 1
ATOM 640 N N . ARG A 1 82 ? 4.895 5.821 -8.801 1.00 97.81 82 ARG A N 1
ATOM 641 C CA . ARG A 1 82 ? 3.589 5.162 -8.893 1.00 97.81 82 ARG A CA 1
ATOM 642 C C . ARG A 1 82 ? 3.731 3.656 -9.002 1.00 97.81 82 ARG A C 1
ATOM 644 O O . ARG A 1 82 ? 4.693 3.153 -9.571 1.00 97.81 82 ARG A O 1
ATOM 651 N N . VAL A 1 83 ? 2.728 2.940 -8.521 1.00 97.88 83 VAL A N 1
ATOM 652 C CA . VAL A 1 83 ? 2.533 1.515 -8.798 1.00 97.88 83 VAL A CA 1
ATOM 653 C C . VAL A 1 83 ? 1.296 1.395 -9.665 1.00 97.88 83 VAL A C 1
ATOM 655 O O . VAL A 1 83 ? 0.222 1.766 -9.215 1.00 97.88 83 VAL A O 1
ATOM 658 N N . GLU A 1 84 ? 1.433 0.928 -10.903 1.00 97.44 84 GLU A N 1
ATOM 659 C CA . GLU A 1 84 ? 0.336 0.899 -11.878 1.00 97.44 84 GLU A CA 1
ATOM 660 C C . GLU A 1 84 ? 0.050 -0.521 -12.371 1.00 97.44 84 GLU A C 1
ATOM 662 O O . GLU A 1 84 ? 0.970 -1.297 -12.657 1.00 97.44 84 GLU A O 1
ATOM 667 N N . ARG A 1 85 ? -1.235 -0.855 -12.506 1.00 96.12 85 ARG A N 1
ATOM 668 C CA . ARG A 1 85 ? -1.688 -2.163 -12.975 1.00 96.12 85 ARG A CA 1
ATOM 669 C C . ARG A 1 85 ? -1.347 -2.330 -14.457 1.00 96.12 85 ARG A C 1
ATOM 671 O O . ARG A 1 85 ? -1.424 -1.395 -15.259 1.00 96.12 85 ARG A O 1
ATOM 678 N N . ARG A 1 86 ? -0.918 -3.536 -14.826 1.00 94.50 86 ARG A N 1
ATOM 679 C CA . ARG A 1 86 ? -0.574 -3.952 -16.199 1.00 94.50 86 ARG A CA 1
ATOM 680 C C . ARG A 1 86 ? -1.209 -5.288 -16.596 1.00 94.50 86 ARG A C 1
ATOM 682 O O . ARG A 1 86 ? -1.165 -5.647 -17.766 1.00 94.50 86 ARG A O 1
ATOM 689 N N . GLY A 1 87 ? -1.796 -5.999 -15.638 1.00 91.19 87 GLY A N 1
ATOM 690 C CA . GLY A 1 87 ? -2.547 -7.239 -15.808 1.00 91.19 87 GLY A CA 1
ATOM 691 C C . GLY A 1 87 ? -3.192 -7.659 -14.480 1.00 91.19 87 GLY A C 1
ATOM 692 O O . GLY A 1 87 ? -3.073 -6.912 -13.506 1.00 91.19 87 GLY A O 1
ATOM 693 N N . PRO A 1 88 ? -3.847 -8.833 -14.417 1.00 88.69 88 PRO A N 1
ATOM 694 C CA . PRO A 1 88 ? -4.543 -9.304 -13.214 1.00 88.69 88 PRO A CA 1
ATOM 695 C C . PRO A 1 88 ? -3.655 -9.285 -11.960 1.00 88.69 88 PRO A C 1
ATOM 697 O O . PRO A 1 88 ? -3.993 -8.620 -10.984 1.00 88.69 88 PRO A O 1
ATOM 700 N N . ASP A 1 89 ? -2.462 -9.879 -12.064 1.00 90.25 89 ASP A N 1
ATOM 701 C CA . ASP A 1 89 ? -1.468 -9.970 -10.983 1.00 90.25 89 ASP A CA 1
ATOM 702 C C . ASP A 1 89 ? -0.136 -9.289 -11.343 1.00 90.25 89 ASP A C 1
ATOM 704 O O . ASP A 1 89 ? 0.906 -9.560 -10.747 1.00 90.25 89 ASP A O 1
ATOM 708 N N . ALA A 1 90 ? -0.151 -8.408 -12.348 1.00 95.81 90 ALA A N 1
ATOM 709 C CA . ALA A 1 90 ? 1.049 -7.788 -12.899 1.00 95.81 90 ALA A CA 1
ATOM 710 C C . ALA A 1 90 ? 1.011 -6.270 -12.721 1.00 95.81 90 ALA A C 1
ATOM 712 O O . ALA A 1 90 ? 0.165 -5.586 -13.299 1.00 95.81 90 ALA A O 1
ATOM 713 N N . TRP A 1 91 ? 1.974 -5.747 -11.968 1.00 97.81 91 TRP A N 1
ATOM 714 C CA . TRP A 1 91 ? 2.119 -4.329 -11.652 1.00 97.81 91 TRP A CA 1
ATOM 715 C C . TRP A 1 91 ? 3.492 -3.817 -12.060 1.00 97.81 91 TRP A C 1
ATOM 717 O O . TRP A 1 91 ? 4.480 -4.544 -11.977 1.00 97.81 91 TRP A O 1
ATOM 727 N N . ALA A 1 92 ? 3.558 -2.565 -12.498 1.00 98.06 92 ALA A N 1
ATOM 728 C CA . ALA A 1 92 ? 4.806 -1.877 -12.798 1.00 98.06 92 ALA A CA 1
ATOM 729 C C . ALA A 1 92 ? 5.044 -0.765 -11.777 1.00 98.06 92 ALA A C 1
ATOM 731 O O . ALA A 1 92 ? 4.127 -0.011 -11.449 1.00 98.06 92 ALA A O 1
ATOM 732 N N . VAL A 1 93 ? 6.285 -0.634 -11.312 1.00 98.38 93 VAL A N 1
ATOM 733 C CA . VAL A 1 93 ? 6.720 0.535 -10.543 1.00 98.38 93 VAL A CA 1
ATOM 734 C C . VAL A 1 93 ? 7.226 1.575 -11.530 1.00 98.38 93 VAL A C 1
ATOM 736 O O . VAL A 1 93 ? 8.153 1.299 -12.289 1.00 98.38 93 VAL A O 1
ATOM 739 N N . ARG A 1 94 ? 6.620 2.758 -11.529 1.00 98.00 94 ARG A N 1
ATOM 740 C CA . ARG A 1 94 ? 7.029 3.900 -12.343 1.00 98.00 94 ARG A CA 1
ATOM 741 C C . ARG A 1 94 ? 7.711 4.953 -11.497 1.00 98.00 94 ARG A C 1
ATOM 743 O O . ARG A 1 94 ? 7.289 5.211 -10.376 1.00 98.00 94 ARG A O 1
ATOM 750 N N . GLU A 1 95 ? 8.723 5.580 -12.076 1.00 97.12 95 GLU A N 1
ATOM 751 C CA . GLU A 1 95 ? 9.330 6.809 -11.571 1.00 97.12 95 GLU A CA 1
ATOM 752 C C . GLU A 1 95 ? 9.492 7.764 -12.755 1.00 97.12 95 GLU A C 1
ATOM 754 O O . GLU A 1 95 ? 10.302 7.532 -13.663 1.00 97.12 95 GLU A O 1
ATOM 759 N N . GLY A 1 96 ? 8.645 8.794 -12.788 1.00 93.69 96 GLY A N 1
ATOM 760 C CA . GLY A 1 96 ? 8.489 9.667 -13.947 1.00 93.69 96 GLY A CA 1
ATOM 761 C C . GLY A 1 96 ? 8.144 8.886 -15.224 1.00 93.69 96 GLY A C 1
ATOM 762 O O . GLY A 1 96 ? 7.161 8.144 -15.308 1.00 93.69 96 GLY A O 1
ATOM 763 N N . ALA A 1 97 ? 8.970 9.041 -16.261 1.00 92.56 97 ALA A N 1
ATOM 764 C CA . ALA A 1 97 ? 8.750 8.418 -17.570 1.00 92.56 97 ALA A CA 1
ATOM 765 C C . ALA A 1 97 ? 9.282 6.974 -17.692 1.00 92.56 97 ALA A C 1
ATOM 767 O O . ALA A 1 97 ? 9.158 6.371 -18.755 1.00 92.56 97 ALA A O 1
ATOM 768 N N . SER A 1 98 ? 9.903 6.422 -16.646 1.00 96.81 98 SER A N 1
ATOM 769 C CA . SER A 1 98 ? 10.533 5.093 -16.680 1.00 96.81 98 SER A CA 1
ATOM 770 C C . SER A 1 98 ? 9.821 4.094 -15.776 1.00 96.81 98 SER A C 1
ATOM 772 O O . SER A 1 98 ? 9.137 4.481 -14.826 1.00 96.81 98 SER A O 1
ATOM 774 N N . VAL A 1 99 ? 10.027 2.807 -16.053 1.00 97.88 99 VAL A N 1
ATOM 775 C CA . VAL A 1 99 ? 9.695 1.715 -15.135 1.00 97.88 99 VAL A CA 1
ATOM 776 C C . VAL A 1 99 ? 10.947 1.230 -14.418 1.00 97.88 99 VAL A C 1
ATOM 778 O O . VAL A 1 99 ? 12.063 1.363 -14.922 1.00 97.88 99 VAL A O 1
ATOM 781 N N . VAL A 1 100 ? 10.758 0.680 -13.227 1.00 98.12 100 VAL A N 1
ATOM 782 C CA . VAL A 1 100 ? 11.832 0.105 -12.420 1.00 98.12 100 VAL A CA 1
ATOM 783 C C . VAL A 1 100 ? 11.904 -1.391 -12.696 1.00 98.12 100 VAL A C 1
ATOM 785 O O . VAL A 1 100 ? 10.880 -2.078 -12.682 1.00 98.12 100 VAL A O 1
ATOM 788 N N . ASN A 1 101 ? 13.106 -1.891 -12.959 1.00 97.38 101 ASN A N 1
ATOM 789 C CA . ASN A 1 101 ? 13.359 -3.314 -13.146 1.00 97.38 101 ASN A CA 1
ATOM 790 C C . ASN A 1 101 ? 13.791 -3.994 -11.832 1.00 97.38 101 ASN A C 1
ATOM 792 O O . ASN A 1 101 ? 14.039 -3.337 -10.820 1.00 97.38 101 ASN A O 1
ATOM 796 N N . ARG A 1 102 ? 13.870 -5.329 -11.841 1.00 95.81 102 ARG A N 1
ATOM 797 C CA . ARG A 1 102 ? 14.269 -6.161 -10.690 1.00 95.81 102 ARG A CA 1
ATOM 798 C C . ARG A 1 102 ? 15.662 -5.835 -10.139 1.00 95.81 102 ARG A C 1
ATOM 800 O O . ARG A 1 102 ? 15.882 -6.033 -8.950 1.00 95.81 102 ARG A O 1
ATOM 807 N N . ASP A 1 103 ? 16.551 -5.281 -10.960 1.00 95.31 103 ASP A N 1
ATOM 808 C CA . ASP A 1 103 ? 17.892 -4.850 -10.543 1.00 95.31 103 ASP A CA 1
ATOM 809 C C . ASP A 1 103 ? 17.887 -3.456 -9.881 1.00 95.31 103 ASP A C 1
ATOM 811 O O . ASP A 1 103 ? 18.930 -2.931 -9.495 1.00 95.31 103 ASP A O 1
ATOM 815 N N . GLY A 1 104 ? 16.715 -2.819 -9.761 1.00 93.50 104 GLY A N 1
ATOM 816 C CA . GLY A 1 104 ? 16.542 -1.472 -9.208 1.00 93.50 104 GLY A CA 1
ATOM 817 C C . GLY A 1 104 ? 16.847 -0.343 -10.200 1.00 93.50 104 GLY A C 1
ATOM 818 O O . GLY A 1 104 ? 16.692 0.840 -9.861 1.00 93.50 104 GLY A O 1
ATOM 819 N N . GLY A 1 105 ? 17.242 -0.692 -11.426 1.00 96.00 105 GLY A N 1
ATOM 820 C CA . GLY A 1 105 ? 17.485 0.228 -12.529 1.00 96.00 105 GLY A CA 1
ATOM 821 C C . GLY A 1 105 ? 16.192 0.803 -13.103 1.00 96.00 105 GLY A C 1
ATOM 822 O O . GLY A 1 105 ? 15.119 0.211 -12.997 1.00 96.00 105 GLY A O 1
ATOM 823 N N . ARG A 1 106 ? 16.300 1.984 -13.721 1.00 96.62 106 ARG A N 1
ATOM 824 C CA . ARG A 1 106 ? 15.210 2.603 -14.485 1.00 96.62 106 ARG A CA 1
ATOM 825 C C . ARG A 1 106 ? 15.409 2.311 -15.960 1.00 96.62 106 ARG A C 1
ATOM 827 O O . ARG A 1 106 ? 16.492 2.555 -16.487 1.00 96.62 106 ARG A O 1
ATOM 834 N N . GLU A 1 107 ? 14.356 1.864 -16.622 1.00 95.94 107 GLU A N 1
ATOM 835 C CA . GLU A 1 107 ? 14.344 1.654 -18.063 1.00 95.94 107 GLU A CA 1
ATOM 836 C C . GLU A 1 107 ? 13.092 2.276 -18.696 1.00 95.94 107 GLU A C 1
ATOM 838 O O . GLU A 1 107 ? 12.018 2.285 -18.081 1.00 95.94 107 GLU A O 1
ATOM 843 N N . PRO A 1 108 ? 13.207 2.850 -19.906 1.00 95.31 108 PRO A N 1
ATOM 844 C CA . PRO A 1 108 ? 12.046 3.346 -20.628 1.00 95.31 108 PRO A CA 1
ATOM 845 C C . PRO A 1 108 ? 11.121 2.177 -20.966 1.00 95.31 108 PRO A C 1
ATOM 847 O O . PRO A 1 108 ? 11.579 1.118 -21.390 1.00 95.31 108 PRO A O 1
ATOM 850 N N . GLU A 1 109 ? 9.815 2.370 -20.800 1.00 94.12 109 GLU A N 1
ATOM 851 C CA . GLU A 1 109 ? 8.838 1.344 -21.156 1.00 94.12 109 GLU A CA 1
ATOM 852 C C . GLU A 1 109 ? 8.617 1.342 -22.681 1.00 94.12 109 GLU A C 1
ATOM 854 O O . GLU A 1 109 ? 8.143 2.347 -23.220 1.00 94.12 109 GLU A O 1
ATOM 859 N N . PRO A 1 110 ? 8.926 0.242 -23.402 1.00 94.06 110 PRO A N 1
ATOM 860 C CA . PRO A 1 110 ? 8.678 0.160 -24.834 1.00 94.06 110 PRO A CA 1
ATOM 861 C C . PRO A 1 110 ? 7.187 0.268 -25.154 1.00 94.06 110 PRO A C 1
ATOM 863 O O . PRO A 1 110 ? 6.314 0.014 -24.308 1.00 94.06 110 PRO A O 1
ATOM 866 N N . MET A 1 111 ? 6.900 0.562 -26.424 1.00 92.44 111 MET A N 1
ATOM 867 C CA . MET A 1 111 ? 5.549 0.449 -26.972 1.00 92.44 111 MET A CA 1
ATOM 868 C C . MET A 1 111 ? 4.958 -0.931 -26.649 1.00 92.44 111 MET A C 1
ATOM 870 O O . MET A 1 111 ? 5.698 -1.914 -26.689 1.00 92.44 111 MET A O 1
ATOM 874 N N . PRO A 1 112 ? 3.646 -1.045 -26.357 1.00 91.69 112 PRO A N 1
ATOM 875 C CA . PRO A 1 112 ? 3.037 -2.311 -25.947 1.00 91.69 112 PRO A CA 1
ATOM 876 C C . PRO A 1 112 ? 3.342 -3.497 -26.868 1.00 91.69 112 PRO A C 1
ATOM 878 O O . PRO A 1 112 ? 3.612 -4.585 -26.374 1.00 91.69 112 PRO A O 1
ATOM 881 N N . SER A 1 113 ? 3.367 -3.273 -28.185 1.00 93.12 113 SER A N 1
ATOM 882 C CA . SER A 1 113 ? 3.683 -4.284 -29.204 1.00 93.12 113 SER A CA 1
ATOM 883 C C . SER A 1 113 ? 5.168 -4.658 -29.298 1.00 93.12 113 SER A C 1
ATOM 885 O O . SER A 1 113 ? 5.505 -5.632 -29.961 1.00 93.12 113 SER A O 1
ATOM 887 N N . SER A 1 114 ? 6.057 -3.890 -28.669 1.00 94.31 114 SER A N 1
ATOM 888 C CA . SER A 1 114 ? 7.512 -4.088 -28.681 1.00 94.31 114 SER A CA 1
ATOM 889 C C . SER A 1 114 ? 8.050 -4.603 -27.344 1.00 94.31 114 SER A C 1
ATOM 891 O O . SER A 1 114 ? 9.263 -4.695 -27.171 1.00 94.31 114 SER A O 1
ATOM 893 N N . ARG A 1 115 ? 7.172 -4.901 -26.381 1.00 94.88 115 ARG A N 1
ATOM 894 C CA . ARG A 1 115 ? 7.553 -5.510 -25.103 1.00 94.88 115 ARG A CA 1
ATOM 895 C C . ARG A 1 115 ? 7.733 -7.001 -25.319 1.00 94.88 115 ARG A C 1
ATOM 897 O O . ARG A 1 115 ? 6.796 -7.680 -25.729 1.00 94.88 115 ARG A O 1
ATOM 904 N N . ASP A 1 116 ? 8.920 -7.496 -25.022 1.00 96.00 116 ASP A N 1
ATOM 905 C CA . ASP A 1 116 ? 9.191 -8.922 -25.012 1.00 96.00 116 ASP A CA 1
ATOM 906 C C . ASP A 1 116 ? 8.935 -9.520 -23.619 1.00 96.00 116 ASP A C 1
ATOM 908 O O . ASP A 1 116 ? 8.754 -8.819 -22.615 1.00 96.00 116 ASP A O 1
ATOM 912 N N . GLU A 1 117 ? 8.920 -10.849 -23.557 1.00 96.12 117 GLU A N 1
ATOM 913 C CA . GLU A 1 117 ? 8.754 -11.581 -22.299 1.00 96.12 117 GLU A CA 1
ATOM 914 C C . GLU A 1 117 ? 9.864 -11.237 -21.300 1.00 96.12 117 GLU A C 1
ATOM 916 O O . GLU A 1 117 ? 9.610 -11.159 -20.098 1.00 96.12 117 GLU A O 1
ATOM 921 N N . SER A 1 118 ? 11.076 -10.954 -21.793 1.00 96.12 118 SER A N 1
ATOM 922 C CA . SER A 1 118 ? 12.215 -10.586 -20.954 1.00 96.12 118 SER A CA 1
ATOM 923 C C . SER A 1 118 ? 11.983 -9.256 -20.225 1.00 96.12 118 SER A C 1
ATOM 925 O O . SER A 1 118 ? 12.271 -9.148 -19.030 1.00 96.12 118 SER A O 1
ATOM 927 N N . PHE A 1 119 ? 11.435 -8.247 -20.911 1.00 96.75 119 PHE A N 1
ATOM 928 C CA . PHE A 1 119 ? 11.074 -6.950 -20.342 1.00 96.75 119 PHE A CA 1
ATOM 929 C C . PHE A 1 119 ? 9.957 -7.095 -19.324 1.00 96.75 119 PHE A C 1
ATOM 931 O O . PHE A 1 119 ? 10.038 -6.557 -18.219 1.00 96.75 119 PHE A O 1
ATOM 938 N N . ILE A 1 120 ? 8.925 -7.859 -19.674 1.00 96.25 120 ILE A N 1
ATOM 939 C CA . ILE A 1 120 ? 7.791 -8.107 -18.788 1.00 96.25 120 ILE A CA 1
ATOM 940 C C . ILE A 1 120 ? 8.270 -8.800 -17.507 1.00 96.25 120 ILE A C 1
ATOM 942 O O . ILE A 1 120 ? 7.981 -8.319 -16.415 1.00 96.25 120 ILE A O 1
ATOM 946 N N . ALA A 1 121 ? 9.067 -9.864 -17.613 1.00 96.25 121 ALA A N 1
ATOM 947 C CA . ALA A 1 121 ? 9.542 -10.624 -16.459 1.00 96.25 121 ALA A CA 1
ATOM 948 C C . ALA A 1 121 ? 10.371 -9.780 -15.475 1.00 96.25 121 ALA A C 1
ATOM 950 O O . ALA A 1 121 ? 10.255 -9.950 -14.257 1.00 96.25 121 ALA A O 1
ATOM 951 N N . ARG A 1 122 ? 11.189 -8.844 -15.979 1.00 97.19 122 ARG A N 1
ATOM 952 C CA . ARG A 1 122 ? 12.044 -7.997 -15.130 1.00 97.19 122 ARG A CA 1
ATOM 953 C C . ARG A 1 122 ? 11.376 -6.721 -14.619 1.00 97.19 122 ARG A C 1
ATOM 955 O O . ARG A 1 122 ? 11.910 -6.128 -13.693 1.00 97.19 122 ARG A O 1
ATOM 962 N N . THR A 1 123 ? 10.251 -6.289 -15.191 1.00 97.62 123 THR A N 1
ATOM 963 C CA . THR A 1 123 ? 9.577 -5.023 -14.816 1.00 97.62 123 THR A CA 1
ATOM 964 C C . THR A 1 123 ? 8.150 -5.199 -14.301 1.00 97.62 123 THR A C 1
ATOM 966 O O . THR A 1 123 ? 7.465 -4.203 -14.041 1.00 97.62 123 THR A O 1
ATOM 969 N N . ARG A 1 124 ? 7.657 -6.439 -14.197 1.00 97.56 124 ARG A N 1
ATOM 970 C CA . ARG A 1 124 ? 6.344 -6.756 -13.629 1.00 97.56 124 ARG A CA 1
ATOM 971 C C . ARG A 1 124 ? 6.473 -7.530 -12.331 1.00 97.56 124 ARG A C 1
ATOM 973 O O . ARG A 1 124 ? 7.227 -8.499 -12.223 1.00 97.56 124 ARG A O 1
ATOM 980 N N . PHE A 1 125 ? 5.679 -7.092 -11.367 1.00 97.62 125 PHE A N 1
ATOM 981 C CA . PHE A 1 125 ? 5.720 -7.554 -9.993 1.00 97.62 125 PHE A CA 1
ATOM 982 C C . PHE A 1 125 ? 4.301 -7.833 -9.487 1.00 97.62 125 PHE A C 1
ATOM 984 O O . PHE A 1 125 ? 3.357 -7.166 -9.923 1.00 97.62 125 PHE A O 1
ATOM 991 N N . PRO A 1 126 ? 4.135 -8.752 -8.525 1.00 96.62 126 PRO A N 1
ATOM 992 C CA . PRO A 1 126 ? 2.963 -8.770 -7.660 1.00 96.62 126 PRO A CA 1
ATOM 993 C C . PRO A 1 126 ? 2.800 -7.426 -6.934 1.00 96.62 126 PRO A C 1
ATOM 995 O O . PRO A 1 126 ? 3.789 -6.758 -6.624 1.00 96.62 126 PRO A O 1
ATOM 998 N N . LEU A 1 127 ? 1.561 -7.047 -6.601 1.00 94.75 127 LEU A N 1
ATOM 999 C CA . LEU A 1 127 ? 1.264 -5.741 -5.996 1.00 94.75 127 LEU A CA 1
ATOM 1000 C C . LEU A 1 127 ? 2.085 -5.467 -4.725 1.00 94.75 127 LEU A C 1
ATOM 1002 O O . LEU A 1 127 ? 2.638 -4.381 -4.569 1.00 94.75 127 LEU A O 1
ATOM 1006 N N . ALA A 1 128 ? 2.197 -6.456 -3.833 1.00 93.56 128 ALA A N 1
ATOM 1007 C CA . ALA A 1 128 ? 2.942 -6.309 -2.583 1.00 93.56 128 ALA A CA 1
ATOM 1008 C C . ALA A 1 128 ? 4.435 -6.010 -2.819 1.00 93.56 128 ALA A C 1
ATOM 1010 O O . ALA A 1 128 ? 5.005 -5.133 -2.171 1.00 93.56 128 ALA A O 1
ATOM 1011 N N . GLU A 1 129 ? 5.058 -6.694 -3.783 1.00 95.69 129 GLU A N 1
ATOM 1012 C CA . GLU A 1 129 ? 6.455 -6.458 -4.167 1.00 95.69 129 GLU A CA 1
ATOM 1013 C C . GLU A 1 129 ? 6.613 -5.075 -4.819 1.00 95.69 129 GLU A C 1
ATOM 1015 O O . GLU A 1 129 ? 7.517 -4.325 -4.456 1.00 95.69 129 GLU A O 1
ATOM 1020 N N . ALA A 1 130 ? 5.687 -4.687 -5.704 1.00 97.19 130 ALA A N 1
ATOM 1021 C CA . ALA A 1 130 ? 5.694 -3.371 -6.343 1.00 97.19 130 ALA A CA 1
ATOM 1022 C C . ALA A 1 130 ? 5.593 -2.222 -5.324 1.00 97.19 130 ALA A C 1
ATOM 1024 O O . ALA A 1 130 ? 6.352 -1.257 -5.406 1.00 97.19 130 ALA A O 1
ATOM 1025 N N . LEU A 1 131 ? 4.688 -2.331 -4.343 1.00 95.69 131 LEU A N 1
ATOM 1026 C CA . LEU A 1 131 ? 4.533 -1.339 -3.273 1.00 95.69 131 LEU A CA 1
ATOM 1027 C C . LEU A 1 131 ? 5.797 -1.233 -2.418 1.00 95.69 131 LEU A C 1
ATOM 1029 O O . LEU A 1 131 ? 6.226 -0.121 -2.112 1.00 95.69 131 LEU A O 1
ATOM 1033 N N . LYS A 1 132 ? 6.424 -2.366 -2.081 1.00 94.81 132 LYS A N 1
ATOM 1034 C CA . LYS A 1 132 ? 7.687 -2.384 -1.334 1.00 94.81 132 LYS A CA 1
ATOM 1035 C C . LYS A 1 132 ? 8.804 -1.667 -2.096 1.00 94.81 132 LYS A C 1
ATOM 1037 O O . LYS A 1 132 ? 9.469 -0.804 -1.530 1.00 94.81 132 LYS A O 1
ATOM 1042 N N . ILE A 1 133 ? 8.980 -1.983 -3.381 1.00 96.25 133 ILE A N 1
ATOM 1043 C CA . ILE A 1 133 ? 9.980 -1.327 -4.236 1.00 96.25 133 ILE A CA 1
ATOM 1044 C C . ILE A 1 133 ? 9.704 0.179 -4.306 1.00 96.25 133 ILE A C 1
ATOM 1046 O O . ILE A 1 133 ? 10.614 0.980 -4.120 1.00 96.25 133 ILE A O 1
ATOM 1050 N N . ALA A 1 134 ? 8.455 0.581 -4.544 1.00 97.06 134 ALA A N 1
ATOM 1051 C CA . ALA A 1 134 ? 8.093 1.988 -4.672 1.00 97.06 134 ALA A CA 1
ATOM 1052 C C . ALA A 1 134 ? 8.339 2.795 -3.384 1.00 97.06 134 ALA A C 1
ATOM 1054 O O . ALA A 1 134 ? 8.862 3.905 -3.459 1.00 97.06 134 ALA A O 1
ATOM 1055 N N . ARG A 1 135 ? 8.019 2.233 -2.210 1.00 94.94 135 ARG A N 1
ATOM 1056 C CA . ARG A 1 135 ? 8.273 2.864 -0.901 1.00 94.94 135 ARG A CA 1
ATOM 1057 C C . ARG A 1 135 ? 9.763 3.054 -0.624 1.00 94.94 135 ARG A C 1
ATOM 1059 O O . ARG A 1 135 ? 10.177 4.171 -0.328 1.00 94.94 135 ARG A O 1
ATOM 1066 N N . ALA A 1 136 ? 10.569 2.015 -0.854 1.00 94.25 136 ALA A N 1
ATOM 1067 C CA . ALA A 1 136 ? 12.023 2.105 -0.716 1.00 94.25 136 ALA A CA 1
ATOM 1068 C C . ALA A 1 136 ? 12.604 3.206 -1.624 1.00 94.25 136 ALA A C 1
ATOM 1070 O O . ALA A 1 136 ? 13.484 3.969 -1.233 1.00 94.25 136 ALA A O 1
ATOM 1071 N N . ARG A 1 137 ? 12.065 3.360 -2.842 1.00 93.44 137 ARG A N 1
ATOM 1072 C CA . ARG A 1 137 ? 12.474 4.443 -3.751 1.00 93.44 137 ARG A CA 1
ATOM 1073 C C . ARG A 1 137 ? 12.060 5.827 -3.274 1.00 93.44 137 ARG A C 1
ATOM 1075 O O . ARG A 1 137 ? 12.809 6.773 -3.509 1.00 93.44 137 ARG A O 1
ATOM 1082 N N . ALA A 1 138 ? 10.906 5.943 -2.626 1.00 94.44 138 ALA A N 1
ATOM 1083 C CA . ALA A 1 138 ? 10.440 7.180 -2.010 1.00 94.44 138 ALA A CA 1
ATOM 1084 C C . ALA A 1 138 ? 11.246 7.558 -0.749 1.00 94.44 138 ALA A C 1
ATOM 1086 O O . ALA A 1 138 ? 11.045 8.638 -0.206 1.00 94.44 138 ALA A O 1
ATOM 1087 N N . GLY A 1 139 ? 12.164 6.701 -0.279 1.00 90.31 139 GLY A N 1
ATOM 1088 C CA . GLY A 1 139 ? 12.849 6.898 1.003 1.00 90.31 139 GLY A CA 1
ATOM 1089 C C . GLY A 1 139 ? 11.905 6.743 2.197 1.00 90.31 139 GLY A C 1
ATOM 1090 O O . GLY A 1 139 ? 12.197 7.229 3.286 1.00 90.31 139 GLY A O 1
ATOM 1091 N N . VAL A 1 140 ? 10.760 6.094 1.974 1.00 77.19 140 VAL A N 1
ATOM 1092 C CA . VAL A 1 140 ? 9.812 5.702 3.010 1.00 77.19 140 VAL A CA 1
ATOM 1093 C C . VAL A 1 140 ? 10.178 4.271 3.385 1.00 77.19 140 VAL A C 1
ATOM 1095 O O . VAL A 1 140 ? 9.590 3.318 2.874 1.00 77.19 140 VAL A O 1
ATOM 1098 N N . ASP A 1 141 ? 11.221 4.122 4.195 1.00 60.41 141 ASP A N 1
ATOM 1099 C CA . ASP A 1 141 ? 11.507 2.842 4.840 1.00 60.41 141 ASP A CA 1
ATOM 1100 C C . ASP A 1 141 ? 10.512 2.643 6.000 1.00 60.41 141 ASP A C 1
ATOM 1102 O O . ASP A 1 141 ? 10.167 3.604 6.692 1.00 60.41 141 ASP A O 1
ATOM 1106 N N . GLU A 1 142 ? 9.995 1.415 6.137 1.00 51.66 142 GLU A N 1
ATOM 1107 C CA . GLU A 1 142 ? 9.149 0.978 7.266 1.00 51.66 142 GLU A CA 1
ATOM 1108 C C . GLU A 1 142 ? 9.900 1.029 8.602 1.00 51.66 142 GLU A C 1
ATOM 1110 O O . GLU A 1 142 ? 11.080 0.605 8.638 1.00 51.66 142 GLU A O 1
#

Secondary structure (DSSP, 8-state):
------GGG----------HHHHHHHHHHHHHTT--HHHHHHHHHHHHHHHHHHH-S--HHHHHHHHHT-SEEEEETTTTEEEEE-SSS-EEEEETTEEEPTTS-EEEPPPGGG--HHHHHHH-B-HHHHHHHHHHHTT---

Solvent-accessible surface area (backbone atoms only — not comparable to full-atom values): 8512 Å² total; per-residue (Å²): 132,86,81,78,72,56,81,85,74,57,90,76,90,83,90,83,89,77,53,73,65,56,55,50,52,53,50,53,52,21,58,78,69,76,37,52,72,66,55,47,48,50,54,49,51,52,50,53,51,53,48,32,75,74,75,43,92,66,57,70,68,60,54,50,48,54,61,69,65,53,59,61,45,83,76,28,81,88,68,41,26,33,37,33,61,75,50,100,68,30,20,32,27,30,47,64,86,22,32,37,34,80,88,71,45,77,43,75,70,64,59,82,91,68,57,49,71,69,56,46,65,40,36,44,28,46,64,72,59,25,51,52,54,47,30,55,72,64,68,52,72,131

pLDDT: mean 90.64, std 8.97, range [46.84, 98.38]

Nearest PDB structures (foldseek):
  3odt-assembly1_A  TM=8.006E-01  e=4.861E+00  Saccharomyces cerevisiae
  2v42-assembly1_B  TM=3.641E-01  e=3.299E+00  Escherichia coli BL21(DE3)

Foldseek 3Di:
DPPPDDPVPDDDDDDDDDDPVVVVVLVVVCVVVVHDSVRSVVVVVVVQVVLCVVVNPDDPVVSVVVVVPDQKDQQDPVQRWMWGDDDPQWIFTDGPQFTAFQVRDTDHDDDPVPDDPVNRVGGIGGPVVSNVSSCVVVVNDD

Radius of gyration: 20.43 Å; Cα contacts (8 Å, |Δi|>4): 133; chains: 1; bounding box: 38×43×64 Å

Sequence (142 aa):
MPTTTDPLDQLVNVNFKMTERDRRAFKVWCTQNGLTLTEGFHSGIALLRELRARLGPEPADVLLELIGAADGFLIDKERDIRVERRGPDAWAVREGASVVNRDGGREPEPMPSSRDESFIARTRFPLAEALKIARARAGVDE

Mean predicted aligned error: 7.27 Å